Protein AF-V5BV77-F1 (afdb_monomer_lite)

pLDDT: mean 75.5, std 10.25, range [44.06, 88.06]

Foldseek 3Di:
DPDDDPPLVVLLVLLVVLLVVLVVLLVVLVVVLVVLVVDPPPDPLSVVLSVLSVVLSVLSVVLNVLSVVLVVVSVDPCSVVSVVVSVVSNVVSVVSNVVSVVSVVVVVD

Radius of gyration: 17.45 Å; chains: 1; bounding box: 48×26×43 Å

Structure (mmCIF, N/CA/C/O backbone):
data_AF-V5BV77-F1
#
_entry.id   AF-V5BV77-F1
#
loop_
_atom_site.group_PDB
_atom_site.id
_atom_site.type_symbol
_atom_site.label_atom_id
_atom_site.label_alt_id
_atom_site.label_comp_id
_atom_site.label_asym_id
_atom_site.label_entity_id
_atom_site.label_seq_id
_atom_site.pdbx_PDB_ins_code
_atom_site.Cartn_x
_atom_site.Cartn_y
_atom_site.Cartn_z
_atom_site.occupancy
_atom_site.B_iso_or_equiv
_atom_site.auth_seq_id
_atom_site.auth_comp_id
_atom_site.auth_asym_id
_atom_site.auth_atom_id
_atom_site.pdbx_PDB_model_num
ATOM 1 N N . MET A 1 1 ? -29.877 -18.331 15.220 1.00 44.06 1 MET A N 1
ATOM 2 C CA . MET A 1 1 ? -29.572 -17.514 16.418 1.00 44.06 1 MET A CA 1
ATOM 3 C C . MET A 1 1 ? -28.058 -17.415 16.634 1.00 44.06 1 MET A C 1
ATOM 5 O O . MET A 1 1 ? -27.570 -17.854 17.664 1.00 44.06 1 MET A O 1
ATOM 9 N N . LEU A 1 2 ? -27.303 -16.817 15.705 1.00 44.62 2 LEU A N 1
ATOM 10 C CA . LEU A 1 2 ? -25.956 -16.331 16.025 1.00 44.62 2 LEU A CA 1
ATOM 11 C C . LEU A 1 2 ? -26.050 -14.815 16.113 1.00 44.62 2 LEU A C 1
ATOM 13 O O . LEU A 1 2 ? -26.138 -14.085 15.133 1.00 44.62 2 LEU A O 1
ATOM 17 N N . LYS A 1 3 ? -26.266 -14.453 17.368 1.00 46.09 3 LYS A N 1
ATOM 18 C CA . LYS A 1 3 ? -26.472 -13.156 17.971 1.00 46.09 3 LYS A CA 1
ATOM 19 C C . LYS A 1 3 ? -25.267 -12.269 17.671 1.00 46.09 3 LYS A C 1
ATOM 21 O O . LYS A 1 3 ? -24.177 -12.559 18.133 1.00 46.09 3 LYS A O 1
ATOM 26 N N . ASP A 1 4 ? -25.501 -11.243 16.864 1.00 56.34 4 ASP A N 1
ATOM 27 C CA . ASP A 1 4 ? -25.194 -9.844 17.174 1.00 56.34 4 ASP A CA 1
ATOM 28 C C . ASP A 1 4 ? -24.093 -9.608 18.230 1.00 56.34 4 ASP A C 1
ATOM 30 O O . ASP A 1 4 ? -24.341 -9.154 19.347 1.00 56.34 4 ASP A O 1
ATOM 34 N N . THR A 1 5 ? -22.860 -9.939 17.862 1.00 51.31 5 THR A N 1
ATOM 35 C CA . THR A 1 5 ? -21.642 -9.355 18.426 1.00 51.31 5 THR A CA 1
ATOM 36 C C . THR A 1 5 ? -20.774 -8.966 17.245 1.00 51.31 5 THR A C 1
ATOM 38 O O . THR A 1 5 ? -19.905 -9.709 16.807 1.00 51.31 5 THR A O 1
ATOM 41 N N . THR A 1 6 ? -21.097 -7.801 16.682 1.00 59.72 6 THR A N 1
ATOM 42 C CA . THR A 1 6 ? -20.209 -7.019 15.819 1.00 59.72 6 THR A CA 1
ATOM 43 C C . THR A 1 6 ? -18.966 -6.698 16.647 1.00 59.72 6 THR A C 1
ATOM 45 O O . THR A 1 6 ? -18.934 -5.700 17.367 1.00 59.72 6 THR A O 1
ATOM 48 N N . ASP A 1 7 ? -17.996 -7.611 16.657 1.00 66.56 7 ASP A N 1
ATOM 49 C CA . ASP A 1 7 ? -16.836 -7.507 17.527 1.00 66.56 7 ASP A CA 1
ATOM 50 C C . ASP A 1 7 ? -15.888 -6.461 16.944 1.00 66.56 7 ASP A C 1
ATOM 52 O O . ASP A 1 7 ? -15.253 -6.623 15.898 1.00 66.56 7 ASP A O 1
ATOM 56 N N . ILE A 1 8 ? -15.846 -5.326 17.627 1.00 66.75 8 ILE A N 1
ATOM 57 C CA . ILE A 1 8 ? -14.986 -4.182 17.341 1.00 66.75 8 ILE A CA 1
ATOM 58 C C . ILE A 1 8 ? -13.518 -4.643 17.179 1.00 66.75 8 ILE A C 1
ATOM 60 O O . ILE A 1 8 ? -12.753 -4.023 16.435 1.00 66.75 8 ILE A O 1
ATOM 64 N N . THR A 1 9 ? -13.150 -5.762 17.814 1.00 73.50 9 THR A N 1
ATOM 65 C CA . THR A 1 9 ? -11.846 -6.424 17.712 1.00 73.50 9 THR A CA 1
ATOM 66 C C . THR A 1 9 ? -11.570 -6.975 16.311 1.00 73.50 9 THR A C 1
ATOM 68 O O . THR A 1 9 ? -10.539 -6.625 15.742 1.00 73.50 9 THR A O 1
ATOM 71 N N . GLU A 1 10 ? -12.489 -7.735 15.700 1.00 77.00 10 GLU A N 1
ATOM 72 C CA . GLU A 1 10 ? -12.295 -8.285 14.342 1.00 77.00 10 GLU A CA 1
ATOM 73 C C . GLU A 1 10 ? -12.136 -7.168 13.306 1.00 77.00 10 GLU A C 1
ATOM 75 O O . GLU A 1 10 ? -11.255 -7.200 12.446 1.00 77.00 10 GLU A O 1
ATOM 80 N N . THR A 1 11 ? -12.952 -6.115 13.418 1.00 73.88 11 THR A N 1
ATOM 81 C CA . THR A 1 11 ? -12.854 -4.974 12.497 1.00 73.88 11 THR A CA 1
ATOM 82 C C . THR A 1 11 ? -11.513 -4.257 12.644 1.00 73.88 11 THR A C 1
ATOM 84 O O . THR A 1 11 ? -10.921 -3.823 11.655 1.00 73.88 11 THR A O 1
ATOM 87 N N . ARG A 1 12 ? -10.999 -4.149 13.875 1.00 74.31 12 ARG A N 1
ATOM 88 C CA . ARG A 1 12 ? -9.687 -3.560 14.146 1.00 74.31 12 ARG A CA 1
ATOM 89 C C . ARG A 1 12 ? -8.556 -4.397 13.554 1.00 74.31 12 ARG A C 1
ATOM 91 O O . ARG A 1 12 ? -7.635 -3.819 12.985 1.00 74.31 12 ARG A O 1
ATOM 98 N N . GLU A 1 13 ? -8.621 -5.721 13.667 1.00 80.94 13 GLU A N 1
ATOM 99 C CA . GLU A 1 13 ? -7.629 -6.626 13.077 1.00 80.94 13 GLU A CA 1
ATOM 100 C C . GLU A 1 13 ? -7.595 -6.518 11.551 1.00 80.94 13 GLU A C 1
ATOM 102 O O . GLU A 1 13 ? -6.517 -6.351 10.981 1.00 80.94 13 GLU A O 1
ATOM 107 N N . ILE A 1 14 ? -8.761 -6.497 10.894 1.00 79.31 14 ILE A N 1
ATOM 108 C CA . ILE A 1 14 ? -8.861 -6.292 9.440 1.00 79.31 14 ILE A CA 1
ATOM 109 C C . ILE A 1 14 ? -8.242 -4.947 9.040 1.00 79.31 14 ILE A C 1
ATOM 111 O O . ILE A 1 14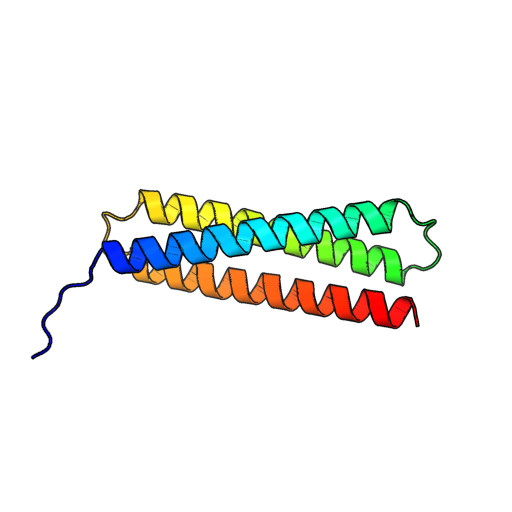 ? -7.441 -4.885 8.108 1.00 79.31 14 ILE A O 1
ATOM 115 N N . LEU A 1 15 ? -8.559 -3.866 9.761 1.00 78.19 15 LEU A N 1
ATOM 116 C CA . LEU A 1 15 ? -7.980 -2.546 9.496 1.00 78.19 15 LEU A CA 1
ATOM 117 C C . LEU A 1 15 ? -6.458 -2.549 9.660 1.00 78.19 15 LEU A C 1
ATOM 119 O O . LEU A 1 15 ? -5.759 -2.007 8.810 1.00 78.19 15 LEU A O 1
ATOM 123 N N . LEU A 1 16 ? -5.929 -3.161 10.721 1.00 80.38 16 LEU A N 1
ATOM 124 C CA . LEU A 1 16 ? -4.484 -3.258 10.939 1.00 80.38 16 LEU A CA 1
ATOM 125 C C . LEU A 1 16 ? -3.793 -4.082 9.846 1.00 80.38 16 LEU A C 1
ATOM 127 O O . LEU A 1 16 ? -2.722 -3.688 9.385 1.00 80.38 16 LEU A O 1
ATOM 131 N N . ALA A 1 17 ? -4.412 -5.174 9.394 1.00 84.06 17 ALA A N 1
ATOM 132 C CA . ALA A 1 17 ? -3.902 -5.981 8.292 1.00 84.06 17 ALA A CA 1
ATOM 133 C C . ALA A 1 17 ? -3.869 -5.184 6.975 1.00 84.06 17 ALA A C 1
ATOM 135 O O . ALA A 1 17 ? -2.834 -5.151 6.308 1.00 84.06 17 ALA A O 1
ATOM 136 N N . 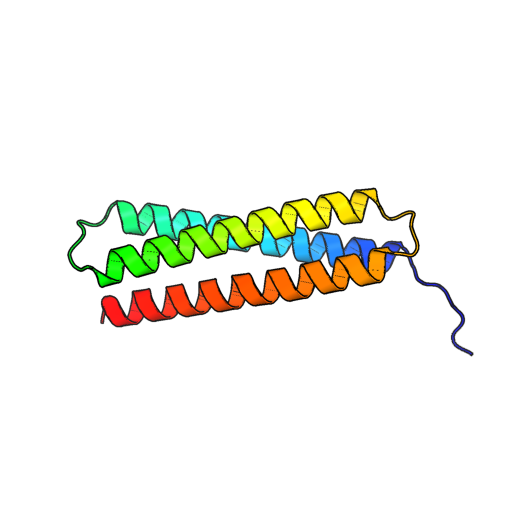ILE A 1 18 ? -4.956 -4.475 6.637 1.00 82.69 18 ILE A N 1
ATOM 137 C CA . ILE A 1 18 ? -5.015 -3.603 5.452 1.00 82.69 18 ILE A CA 1
ATOM 138 C C . ILE A 1 18 ? -3.978 -2.480 5.560 1.00 82.69 18 ILE A C 1
ATOM 140 O O . ILE A 1 18 ? -3.280 -2.212 4.584 1.00 82.69 18 ILE A O 1
ATOM 144 N N . LEU A 1 19 ? -3.833 -1.849 6.731 1.00 80.94 19 LEU A N 1
ATOM 145 C CA . LEU A 1 19 ? -2.852 -0.783 6.965 1.00 80.94 19 LEU A CA 1
ATOM 146 C C . LEU A 1 19 ? -1.422 -1.280 6.755 1.00 80.94 19 LEU A C 1
ATOM 148 O O . LEU A 1 19 ? -0.649 -0.647 6.040 1.00 80.94 19 LEU A O 1
ATOM 152 N N . SER A 1 20 ? -1.084 -2.418 7.365 1.00 84.44 20 SER A N 1
ATOM 153 C CA . SER A 1 20 ? 0.242 -3.022 7.257 1.00 84.44 20 SER A CA 1
ATOM 154 C C . SER A 1 20 ? 0.558 -3.372 5.805 1.00 84.44 20 SER A C 1
ATOM 156 O O . SER A 1 20 ? 1.616 -3.000 5.303 1.00 84.44 20 SER A O 1
ATOM 158 N N . ASN A 1 21 ? -0.371 -4.034 5.109 1.00 82.06 21 ASN A N 1
ATOM 159 C CA . ASN A 1 21 ? -0.167 -4.446 3.723 1.00 82.06 21 ASN A CA 1
ATOM 160 C C . ASN A 1 21 ? -0.074 -3.236 2.774 1.00 82.06 21 ASN A C 1
ATOM 162 O O . ASN A 1 21 ? 0.804 -3.183 1.916 1.00 82.06 21 ASN A O 1
ATOM 166 N N . SER A 1 22 ? -0.926 -2.223 2.971 1.00 79.44 22 SER A N 1
ATOM 167 C CA . SER A 1 22 ? -0.896 -0.970 2.199 1.00 79.44 22 SER A CA 1
ATOM 168 C C . SER A 1 22 ? 0.415 -0.215 2.388 1.00 79.44 22 SER A C 1
ATOM 170 O O . SER A 1 22 ? 0.970 0.285 1.416 1.00 79.44 22 SER A O 1
ATOM 172 N N . GLY A 1 23 ? 0.939 -0.157 3.618 1.00 78.62 23 GLY A N 1
ATOM 173 C CA . GLY A 1 23 ? 2.222 0.482 3.912 1.00 78.62 23 GLY A CA 1
ATOM 174 C C . GLY A 1 23 ? 3.395 -0.199 3.205 1.00 78.62 23 GLY A C 1
ATOM 175 O O . GLY A 1 23 ? 4.226 0.480 2.601 1.00 78.62 23 GLY A O 1
ATOM 176 N N . THR A 1 24 ? 3.435 -1.535 3.214 1.00 85.38 24 THR A N 1
ATOM 177 C CA . THR A 1 24 ? 4.449 -2.306 2.479 1.00 85.38 24 THR A CA 1
ATOM 178 C C . THR A 1 24 ? 4.353 -2.066 0.971 1.00 85.38 24 THR A C 1
ATOM 180 O O . THR A 1 24 ? 5.366 -1.769 0.339 1.00 85.38 24 THR A O 1
ATOM 183 N N . LEU A 1 25 ? 3.149 -2.133 0.394 1.00 82.25 25 LEU A N 1
ATOM 184 C CA . LEU A 1 25 ? 2.933 -1.921 -1.042 1.00 82.25 25 LEU A CA 1
ATOM 185 C C . LEU A 1 25 ? 3.264 -0.486 -1.480 1.00 82.25 25 LEU A C 1
ATOM 187 O O . LEU A 1 25 ? 3.926 -0.302 -2.502 1.00 82.25 25 LEU A O 1
ATOM 191 N N . ALA A 1 26 ? 2.893 0.520 -0.682 1.00 76.06 26 ALA A N 1
ATOM 192 C CA . ALA A 1 26 ? 3.277 1.911 -0.912 1.00 76.06 26 ALA A CA 1
ATOM 193 C C . ALA A 1 26 ? 4.806 2.073 -0.922 1.00 76.06 26 ALA A C 1
ATOM 195 O O . ALA A 1 26 ? 5.357 2.666 -1.849 1.00 76.06 26 ALA A O 1
ATOM 196 N N . GLY A 1 27 ? 5.504 1.495 0.061 1.00 78.62 27 GLY A N 1
ATOM 197 C CA . GLY A 1 27 ? 6.967 1.534 0.133 1.00 78.62 27 GLY A CA 1
ATOM 198 C C . GLY A 1 27 ? 7.644 0.891 -1.080 1.00 78.62 27 GLY A C 1
ATOM 199 O O . GLY A 1 27 ? 8.553 1.483 -1.657 1.00 78.62 27 GLY A O 1
ATOM 200 N N . ILE A 1 28 ? 7.163 -0.281 -1.511 1.00 84.31 28 ILE A N 1
ATOM 201 C CA . ILE A 1 28 ? 7.677 -0.970 -2.705 1.00 84.31 28 ILE A CA 1
ATOM 202 C C . ILE A 1 28 ? 7.455 -0.118 -3.961 1.00 84.31 28 ILE A C 1
ATOM 204 O O . ILE A 1 28 ? 8.378 0.039 -4.755 1.00 84.31 28 ILE A O 1
ATOM 208 N N . SER A 1 29 ? 6.268 0.475 -4.126 1.00 76.44 29 SER A N 1
ATOM 209 C CA . SER A 1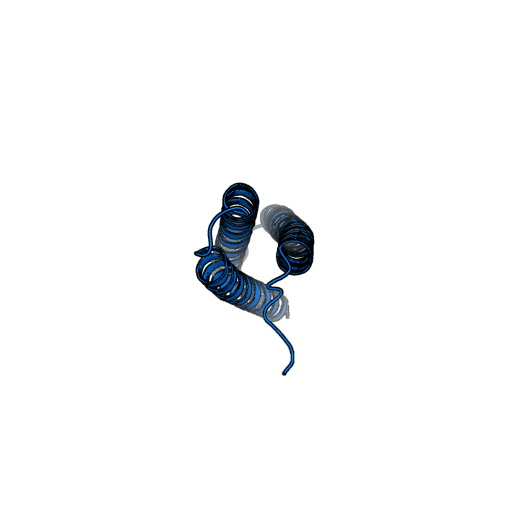 29 ? 5.971 1.328 -5.284 1.00 76.44 29 SER A CA 1
ATOM 210 C C . SER A 1 29 ? 6.871 2.570 -5.351 1.00 76.44 29 SER A C 1
ATOM 212 O O . SER A 1 29 ? 7.425 2.860 -6.407 1.00 76.44 29 SER A O 1
ATOM 214 N N . LEU A 1 30 ? 7.113 3.250 -4.223 1.00 79.06 30 LEU A N 1
ATOM 215 C CA . LEU A 1 30 ? 8.030 4.395 -4.160 1.00 79.06 30 LEU A CA 1
ATOM 216 C C . LEU A 1 30 ? 9.484 3.994 -4.440 1.00 79.06 30 LEU A C 1
ATOM 218 O O . LEU A 1 30 ? 10.207 4.737 -5.101 1.00 79.06 30 LEU A O 1
ATOM 222 N N . ALA A 1 31 ? 9.915 2.821 -3.967 1.00 84.62 31 ALA A N 1
ATOM 223 C CA . ALA A 1 31 ? 11.245 2.299 -4.263 1.00 84.62 31 ALA A CA 1
ATOM 224 C C . ALA A 1 31 ? 11.423 2.012 -5.763 1.00 84.62 31 ALA A C 1
ATOM 226 O O . ALA A 1 31 ? 12.454 2.370 -6.328 1.00 84.62 31 ALA A O 1
ATOM 227 N N . LEU A 1 32 ? 10.414 1.419 -6.415 1.00 77.50 32 LEU A N 1
ATOM 228 C CA . LEU A 1 32 ? 10.425 1.171 -7.860 1.00 77.50 32 LEU A CA 1
ATOM 229 C C . LEU A 1 32 ? 10.514 2.476 -8.660 1.00 77.50 32 LEU A C 1
ATOM 231 O O . LEU A 1 32 ? 11.376 2.572 -9.528 1.00 77.50 32 LEU A O 1
ATOM 235 N N . VAL A 1 33 ? 9.719 3.498 -8.316 1.00 75.56 33 VAL A N 1
ATOM 236 C CA . VAL A 1 33 ? 9.820 4.843 -8.926 1.00 75.56 33 VAL A CA 1
ATOM 237 C C . VAL A 1 33 ? 11.224 5.418 -8.761 1.00 75.56 33 VAL A C 1
ATOM 239 O O . VAL A 1 33 ? 11.805 5.927 -9.713 1.00 75.56 33 VAL A O 1
ATOM 242 N N . GLY A 1 34 ? 11.803 5.312 -7.561 1.00 76.06 34 GLY A N 1
ATOM 243 C CA . GLY A 1 34 ? 13.161 5.791 -7.304 1.00 76.06 34 GLY A CA 1
ATOM 244 C C . GLY A 1 34 ? 14.213 5.097 -8.173 1.00 76.06 34 GLY A C 1
ATOM 245 O O . GLY A 1 34 ? 15.149 5.745 -8.630 1.00 76.06 34 GLY A O 1
ATOM 246 N N . ILE A 1 35 ? 14.051 3.797 -8.435 1.00 78.50 35 ILE A N 1
ATOM 247 C CA . ILE A 1 35 ? 14.939 3.033 -9.323 1.00 78.50 35 ILE A CA 1
ATOM 248 C C . ILE A 1 35 ? 14.749 3.457 -10.785 1.00 78.50 35 ILE A C 1
ATOM 250 O O . ILE A 1 35 ? 15.739 3.642 -11.495 1.00 78.50 35 ILE A O 1
ATOM 254 N N . MET A 1 36 ? 13.503 3.622 -11.232 1.00 69.75 36 MET A N 1
ATOM 255 C CA . MET A 1 36 ? 13.179 4.026 -12.603 1.00 69.75 36 MET A CA 1
ATOM 256 C C . MET A 1 36 ? 13.705 5.430 -12.922 1.00 69.75 36 MET A C 1
ATOM 258 O O . MET A 1 36 ? 14.320 5.620 -13.968 1.00 69.75 36 MET A O 1
ATOM 262 N N . ASN A 1 37 ? 13.601 6.369 -11.977 1.00 69.19 37 ASN A N 1
ATOM 263 C CA . ASN A 1 37 ? 14.058 7.750 -12.146 1.00 69.19 37 ASN A CA 1
ATOM 264 C C . ASN A 1 37 ? 15.584 7.892 -12.339 1.00 69.19 37 ASN A C 1
AT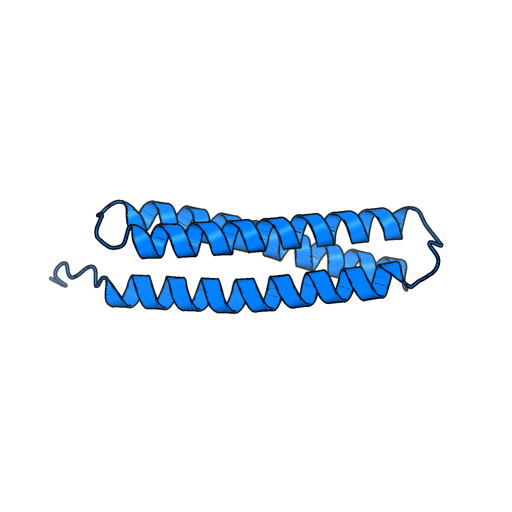OM 266 O O . ASN A 1 37 ? 16.054 8.877 -12.902 1.00 69.19 37 ASN A O 1
ATOM 270 N N . ILE A 1 38 ? 16.377 6.911 -11.891 1.00 70.25 38 ILE A N 1
ATOM 271 C CA . ILE A 1 38 ? 17.842 6.900 -12.066 1.00 70.25 38 ILE A CA 1
ATOM 272 C C . ILE A 1 38 ? 18.232 6.475 -13.495 1.00 70.25 38 ILE A C 1
ATOM 274 O O . ILE A 1 38 ? 19.360 6.710 -13.939 1.00 70.25 38 ILE A O 1
ATOM 278 N N . LYS A 1 39 ? 17.320 5.843 -14.238 1.00 64.69 39 LYS A N 1
ATOM 279 C CA . LYS A 1 39 ? 17.569 5.363 -15.597 1.00 64.69 39 LYS A CA 1
ATOM 280 C C . LYS A 1 39 ? 17.335 6.516 -16.591 1.00 64.69 39 LYS A C 1
ATOM 282 O O . LYS A 1 39 ? 16.328 7.207 -16.474 1.00 64.69 39 LYS A O 1
ATOM 287 N N . PRO A 1 40 ? 18.234 6.759 -17.565 1.00 56.06 40 PRO A N 1
ATOM 288 C CA . PRO A 1 40 ? 18.024 7.816 -18.551 1.00 56.06 40 PRO A CA 1
ATOM 289 C C . PRO A 1 40 ? 16.735 7.547 -19.340 1.00 56.06 40 PRO A C 1
ATOM 291 O O . PRO A 1 40 ? 16.575 6.461 -19.901 1.00 56.06 40 PRO A O 1
ATOM 294 N N . GLU A 1 41 ? 15.821 8.524 -19.335 1.00 58.56 41 GLU A N 1
ATOM 295 C CA . GLU A 1 41 ? 14.521 8.479 -20.015 1.00 58.56 41 GLU A CA 1
ATOM 296 C C . GLU A 1 41 ? 14.715 8.167 -21.504 1.00 58.56 41 GLU A C 1
ATOM 298 O O . GLU A 1 41 ? 15.095 9.037 -22.288 1.00 58.56 41 GLU A O 1
ATOM 303 N N . ASN A 1 42 ? 14.467 6.922 -21.915 1.00 52.22 42 ASN A N 1
ATOM 304 C CA . ASN A 1 42 ? 14.657 6.526 -23.311 1.00 52.22 42 ASN A CA 1
ATOM 305 C C . ASN A 1 42 ? 13.344 6.510 -24.110 1.00 52.22 42 ASN A C 1
ATOM 307 O O . ASN A 1 42 ? 13.380 6.395 -25.336 1.00 52.22 42 ASN A O 1
ATOM 311 N N . THR A 1 43 ? 12.184 6.680 -23.460 1.00 60.78 43 THR A N 1
ATOM 312 C CA . THR A 1 43 ? 10.885 6.588 -24.140 1.00 60.78 43 THR A CA 1
ATOM 313 C C . THR A 1 43 ? 9.754 7.253 -23.354 1.00 60.78 43 THR A C 1
ATOM 315 O O . THR A 1 43 ? 9.659 7.096 -22.145 1.00 60.78 43 THR A O 1
ATOM 318 N N . ARG A 1 44 ? 8.801 7.900 -24.047 1.00 60.88 44 ARG A N 1
ATOM 319 C CA . ARG A 1 44 ? 7.562 8.457 -23.446 1.00 60.88 44 ARG A CA 1
ATOM 320 C C . ARG A 1 44 ? 6.755 7.446 -22.612 1.00 60.88 44 ARG A C 1
ATOM 322 O O . ARG A 1 44 ? 5.980 7.855 -21.757 1.00 60.88 44 ARG A O 1
ATOM 329 N N . LEU A 1 45 ? 6.897 6.148 -22.893 1.00 63.44 45 LEU A N 1
ATOM 330 C CA . LEU A 1 45 ? 6.225 5.069 -22.160 1.00 63.44 45 LEU A CA 1
ATOM 331 C C . LEU A 1 45 ? 6.800 4.858 -20.748 1.00 63.44 45 LEU A C 1
ATOM 333 O O . LEU A 1 45 ? 6.048 4.468 -19.854 1.00 63.44 45 LEU A O 1
ATOM 337 N N . ASP A 1 46 ? 8.080 5.175 -20.523 1.00 67.31 46 ASP A N 1
ATOM 338 C CA . ASP A 1 46 ? 8.692 5.107 -19.189 1.00 67.31 46 ASP A CA 1
ATOM 339 C C . ASP A 1 46 ? 8.105 6.190 -18.273 1.00 67.31 46 ASP A C 1
ATOM 341 O O . ASP A 1 46 ? 7.659 5.881 -17.171 1.00 67.31 46 ASP A O 1
ATOM 345 N N . THR A 1 47 ? 7.971 7.430 -18.761 1.00 73.25 47 THR A N 1
ATOM 346 C CA . THR A 1 47 ? 7.370 8.536 -17.991 1.00 73.25 47 THR A CA 1
ATOM 347 C C . THR A 1 47 ? 5.918 8.240 -17.595 1.00 73.25 47 THR A C 1
ATOM 349 O O . THR A 1 47 ? 5.522 8.475 -16.458 1.00 73.25 47 THR A O 1
ATOM 352 N N . PHE A 1 48 ? 5.128 7.647 -18.501 1.00 77.50 48 PHE A N 1
ATOM 353 C CA . PHE A 1 48 ? 3.751 7.227 -18.196 1.00 77.50 48 PHE A CA 1
ATOM 354 C C . PHE A 1 48 ? 3.685 6.161 -17.098 1.00 77.50 48 PHE A C 1
ATOM 356 O O . PHE A 1 48 ? 2.734 6.130 -16.317 1.00 77.50 48 PHE A O 1
ATOM 363 N N . THR A 1 49 ? 4.672 5.269 -17.063 1.00 77.94 49 THR A N 1
ATOM 364 C CA . THR A 1 49 ? 4.749 4.193 -16.077 1.00 77.94 49 THR A CA 1
ATOM 365 C C . THR A 1 49 ? 5.118 4.750 -14.700 1.00 77.94 49 THR A C 1
ATOM 367 O O . THR A 1 49 ? 4.473 4.395 -13.712 1.00 77.94 49 THR A O 1
ATOM 370 N N . ASP A 1 50 ? 6.073 5.680 -14.642 1.00 78.31 50 ASP A N 1
ATOM 371 C CA . ASP A 1 50 ? 6.451 6.391 -13.414 1.00 78.31 50 ASP A CA 1
ATOM 372 C C . ASP A 1 50 ? 5.282 7.188 -12.818 1.00 78.31 50 ASP A C 1
ATOM 374 O O . ASP A 1 50 ? 4.993 7.062 -11.623 1.00 78.31 50 ASP A O 1
ATOM 378 N N . ASP A 1 51 ? 4.542 7.932 -13.645 1.00 82.75 51 ASP A N 1
ATOM 379 C CA . ASP A 1 51 ? 3.350 8.669 -13.207 1.00 82.75 51 ASP A CA 1
ATOM 380 C C . ASP A 1 51 ? 2.285 7.729 -12.613 1.00 82.75 51 ASP A C 1
ATOM 382 O O . ASP A 1 51 ? 1.654 8.040 -11.595 1.00 82.75 51 ASP A O 1
ATOM 386 N N . LEU A 1 52 ? 2.106 6.543 -13.210 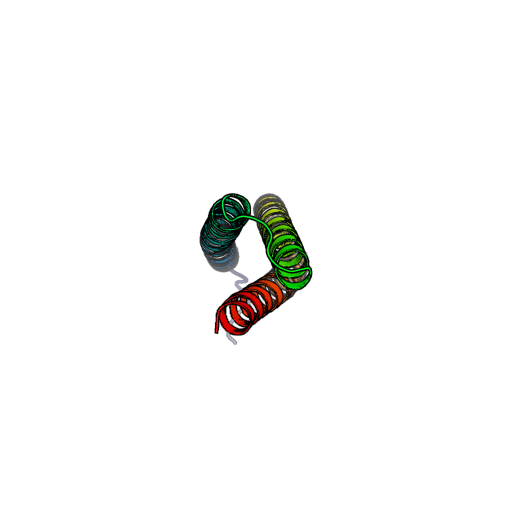1.00 82.31 52 LEU A N 1
ATOM 387 C CA . LEU A 1 52 ? 1.153 5.534 -12.747 1.00 82.31 52 LEU A CA 1
ATOM 388 C C . LEU A 1 52 ? 1.562 4.943 -11.388 1.00 82.31 52 LEU A C 1
ATOM 390 O O . LEU A 1 52 ? 0.709 4.751 -10.514 1.00 82.31 52 LEU A O 1
ATOM 394 N N . TYR A 1 53 ? 2.859 4.708 -11.175 1.00 83.12 53 TYR A N 1
ATOM 395 C CA . TYR A 1 53 ? 3.372 4.272 -9.879 1.00 83.12 53 TYR A CA 1
ATOM 396 C C . TYR A 1 53 ? 3.184 5.339 -8.800 1.00 83.12 53 TYR A C 1
ATOM 398 O O . TYR A 1 53 ? 2.674 5.014 -7.725 1.00 83.12 53 TYR A O 1
ATOM 406 N N . ILE A 1 54 ? 3.527 6.601 -9.076 1.00 83.50 54 ILE A N 1
ATOM 407 C CA . ILE A 1 54 ? 3.338 7.712 -8.128 1.00 83.50 54 ILE A CA 1
ATOM 408 C C . ILE A 1 54 ? 1.857 7.844 -7.759 1.00 83.50 54 ILE A C 1
ATOM 410 O O . ILE A 1 54 ? 1.515 7.972 -6.580 1.00 83.50 54 ILE A O 1
ATOM 414 N N . PHE A 1 55 ? 0.963 7.745 -8.744 1.00 86.25 55 PHE A N 1
ATOM 415 C CA . PHE A 1 55 ? -0.476 7.798 -8.508 1.00 86.25 55 PHE A CA 1
ATOM 416 C C . PHE A 1 55 ? -0.964 6.631 -7.635 1.00 86.25 55 PHE A C 1
ATOM 418 O O . PHE A 1 55 ? -1.744 6.836 -6.701 1.00 86.25 55 PHE A O 1
ATOM 425 N N . SER A 1 56 ? -0.468 5.413 -7.878 1.00 85.25 56 SER A N 1
ATOM 426 C CA . SER A 1 56 ? -0.793 4.249 -7.046 1.00 85.25 56 SER A CA 1
ATOM 427 C C . SER A 1 56 ? -0.281 4.401 -5.605 1.00 85.25 56 SER A C 1
ATOM 429 O O . SER A 1 56 ? -1.027 4.132 -4.661 1.00 85.25 56 SER A O 1
ATOM 431 N N . ALA A 1 57 ? 0.937 4.927 -5.420 1.00 82.62 57 ALA A N 1
ATOM 432 C CA . ALA A 1 57 ? 1.536 5.191 -4.115 1.00 82.62 57 ALA A CA 1
ATOM 433 C C . ALA A 1 57 ? 0.724 6.223 -3.316 1.00 82.62 57 ALA A C 1
ATOM 435 O O . ALA A 1 57 ? 0.424 6.000 -2.141 1.00 82.62 57 ALA A O 1
ATOM 436 N N . LEU A 1 58 ? 0.303 7.319 -3.960 1.00 85.06 58 LEU A N 1
ATOM 437 C CA . LEU A 1 58 ? -0.594 8.310 -3.356 1.00 85.06 58 LEU A CA 1
ATOM 438 C C . LEU A 1 58 ? -1.920 7.676 -2.926 1.00 85.06 58 LEU A C 1
ATOM 440 O O . LEU A 1 58 ? -2.392 7.935 -1.818 1.00 85.06 58 LEU A O 1
ATOM 444 N N . GLY A 1 59 ? -2.487 6.802 -3.761 1.00 84.12 59 GLY A N 1
ATOM 445 C CA . GLY A 1 59 ? -3.678 6.026 -3.429 1.00 84.12 59 GLY A CA 1
ATOM 446 C C . GLY A 1 59 ? -3.507 5.206 -2.149 1.00 84.12 59 GLY A C 1
ATOM 447 O O . GLY A 1 59 ? -4.318 5.333 -1.232 1.00 84.12 59 GLY A O 1
ATOM 448 N N . PHE A 1 60 ? -2.413 4.450 -2.015 1.00 80.56 60 PHE A N 1
ATOM 449 C CA . PHE A 1 60 ? -2.129 3.686 -0.794 1.00 80.56 60 PHE A CA 1
ATOM 450 C C . PHE A 1 60 ? -1.908 4.569 0.441 1.00 80.56 60 PHE A C 1
ATOM 452 O O . PHE A 1 60 ? -2.352 4.209 1.531 1.00 80.56 60 PHE A O 1
ATOM 459 N N . VAL A 1 61 ? -1.280 5.742 0.303 1.00 82.81 61 VAL A N 1
ATOM 460 C CA . VAL A 1 61 ? -1.148 6.702 1.416 1.00 82.81 61 VAL A CA 1
ATOM 461 C C . VAL A 1 61 ? -2.521 7.209 1.863 1.00 82.81 61 VAL A C 1
ATOM 463 O O . VAL A 1 61 ? -2.785 7.292 3.065 1.00 82.81 61 VAL A O 1
ATOM 466 N N . ILE A 1 62 ? -3.422 7.486 0.917 1.00 85.31 62 ILE A N 1
ATOM 467 C CA . ILE A 1 62 ? -4.809 7.864 1.212 1.00 85.31 62 ILE A CA 1
ATOM 468 C C . ILE A 1 62 ? -5.531 6.713 1.929 1.00 85.31 62 ILE A C 1
ATOM 470 O O . ILE A 1 62 ? -6.168 6.962 2.953 1.00 85.31 62 ILE A O 1
ATOM 474 N N . VAL A 1 63 ? -5.379 5.460 1.471 1.00 82.94 63 VAL A N 1
ATOM 475 C CA . VAL A 1 63 ? -5.898 4.266 2.172 1.00 82.94 63 VAL A CA 1
ATOM 476 C C . VAL A 1 63 ? -5.389 4.231 3.612 1.00 82.94 63 VAL A C 1
ATOM 478 O O . VAL A 1 63 ? -6.195 4.130 4.535 1.00 82.94 63 VAL A O 1
ATOM 481 N N . CYS A 1 64 ? -4.079 4.377 3.830 1.00 80.81 64 CYS A N 1
ATOM 482 C CA . CYS A 1 64 ? -3.481 4.392 5.166 1.00 80.81 64 CYS A CA 1
ATOM 483 C C . CYS A 1 64 ? -4.090 5.483 6.058 1.00 80.81 64 CYS A C 1
ATOM 485 O O . CYS A 1 64 ? -4.407 5.229 7.223 1.00 80.81 64 CYS A O 1
ATOM 487 N N . TYR A 1 65 ? -4.311 6.681 5.510 1.00 82.44 65 TYR A N 1
ATOM 488 C CA . TYR A 1 65 ? -4.930 7.787 6.239 1.00 82.44 65 TYR A CA 1
ATOM 489 C C . TYR A 1 65 ? -6.392 7.489 6.598 1.00 82.44 65 TYR A C 1
ATOM 491 O O . TYR A 1 65 ? -6.810 7.718 7.735 1.00 82.44 65 TYR A O 1
ATOM 499 N N . LEU A 1 66 ? -7.166 6.919 5.666 1.00 80.50 66 LEU A N 1
ATOM 500 C CA . LEU A 1 66 ? -8.548 6.503 5.912 1.00 80.50 66 LEU A CA 1
ATOM 501 C C . LEU A 1 66 ? -8.629 5.371 6.939 1.00 80.50 66 LEU A C 1
ATOM 503 O O . LEU A 1 66 ? -9.522 5.396 7.781 1.00 80.50 66 LEU A O 1
ATOM 507 N N . VAL A 1 67 ? -7.709 4.405 6.911 1.00 79.50 67 VAL A N 1
ATOM 508 C CA . VAL A 1 67 ? -7.645 3.322 7.902 1.00 79.50 67 VAL A CA 1
ATOM 509 C C . VAL A 1 67 ? -7.328 3.873 9.287 1.00 79.50 67 VAL A C 1
ATOM 511 O O . VAL A 1 67 ? -7.982 3.495 10.259 1.00 79.50 67 VAL A O 1
ATOM 514 N N . PHE A 1 68 ? -6.383 4.810 9.390 1.00 79.50 68 PHE A N 1
ATOM 515 C CA . PHE A 1 68 ? -6.079 5.483 10.651 1.00 79.50 68 PHE A CA 1
ATOM 516 C C . PHE A 1 68 ? -7.286 6.276 11.173 1.00 79.50 68 PHE A C 1
ATOM 518 O O . PHE A 1 68 ? -7.625 6.215 12.357 1.00 79.50 68 PHE A O 1
ATOM 525 N N . PHE A 1 69 ? -7.989 6.972 10.277 1.00 78.94 69 PHE A N 1
ATOM 526 C CA . PHE A 1 69 ? -9.207 7.703 10.612 1.00 78.94 69 PHE A CA 1
ATOM 527 C C . PHE A 1 69 ? -10.348 6.768 11.038 1.00 78.94 69 PHE A C 1
ATOM 529 O O . PHE A 1 69 ? -11.037 7.040 12.021 1.00 78.94 69 PHE A O 1
ATOM 536 N N . ALA A 1 70 ? -10.520 5.634 10.358 1.00 73.44 70 ALA A N 1
ATOM 537 C CA . ALA A 1 70 ? -11.500 4.615 10.708 1.00 73.44 70 ALA A CA 1
ATOM 538 C C . ALA A 1 70 ? -11.173 3.977 12.066 1.00 73.44 70 ALA A C 1
ATOM 540 O O . ALA A 1 70 ? -12.054 3.898 12.914 1.00 73.44 70 ALA A O 1
ATOM 541 N N . MET A 1 71 ? -9.904 3.659 12.342 1.00 69.56 71 MET A N 1
ATOM 542 C CA . MET A 1 71 ? -9.440 3.235 13.670 1.00 69.56 71 MET A CA 1
ATOM 543 C C . MET A 1 71 ? -9.749 4.263 14.764 1.00 69.56 71 MET A C 1
ATOM 545 O O . MET A 1 71 ? -10.022 3.886 15.901 1.00 69.56 71 MET A O 1
ATOM 549 N N . ARG A 1 72 ? -9.755 5.561 14.445 1.00 74.44 72 ARG A N 1
ATOM 550 C CA . ARG A 1 72 ? -10.148 6.607 15.401 1.00 74.44 72 ARG A CA 1
ATOM 551 C C . ARG A 1 72 ? -11.666 6.727 15.585 1.00 74.44 72 ARG A C 1
ATOM 553 O O . ARG A 1 72 ? -12.112 7.152 16.647 1.00 74.44 72 ARG A O 1
ATOM 560 N N . LEU A 1 73 ? -12.458 6.317 14.594 1.00 68.56 73 LEU A N 1
ATOM 561 C CA . LEU A 1 73 ? -13.927 6.290 14.619 1.00 68.56 73 LEU A CA 1
ATOM 562 C C . LEU A 1 73 ? -14.512 4.920 15.016 1.00 68.56 73 LEU A C 1
ATOM 564 O O . LEU A 1 73 ? -15.712 4.697 14.844 1.00 68.56 73 LEU A O 1
ATOM 568 N N . LEU A 1 74 ? -13.692 4.029 15.591 1.00 61.84 74 LEU A N 1
ATOM 569 C CA . LEU A 1 74 ? -14.049 2.656 15.981 1.00 61.84 74 LEU A CA 1
ATOM 570 C C . LEU A 1 74 ? -15.229 2.544 16.951 1.00 61.84 74 LEU A C 1
ATOM 572 O O . LEU A 1 74 ? -15.867 1.503 17.042 1.00 61.84 74 LEU A O 1
ATOM 576 N N . HIS A 1 75 ? -15.569 3.645 17.617 1.00 57.94 75 HIS A N 1
ATOM 577 C CA . HIS A 1 75 ? -16.701 3.736 18.531 1.00 57.94 75 HIS A CA 1
ATOM 578 C C . HIS A 1 75 ? -18.054 4.001 17.836 1.00 57.94 75 HIS A C 1
ATOM 580 O O . HIS A 1 75 ? -19.088 4.049 18.495 1.00 57.94 75 HIS A O 1
ATOM 586 N N . SER A 1 76 ? -18.082 4.214 16.514 1.00 59.69 76 SER A N 1
ATOM 587 C CA . SER A 1 76 ? -19.303 4.560 15.779 1.00 59.69 76 SER A CA 1
ATOM 588 C C . SER A 1 76 ? -19.760 3.431 14.855 1.00 59.69 76 SER A C 1
ATOM 590 O O . SER A 1 76 ? -19.001 2.951 14.015 1.00 59.69 76 SER A O 1
ATOM 592 N N . SER A 1 77 ? -21.054 3.093 14.907 1.00 60.75 77 SER A N 1
ATOM 593 C CA . SER A 1 77 ? -21.728 2.088 14.057 1.00 60.75 77 SER A CA 1
ATOM 594 C C . SER A 1 77 ? -21.584 2.316 12.536 1.00 60.75 77 SER A C 1
ATOM 596 O O . SER A 1 77 ? -22.015 1.484 11.739 1.00 60.75 77 SER A O 1
ATOM 598 N N . ARG A 1 78 ? -20.991 3.435 12.097 1.00 66.38 78 ARG A N 1
ATOM 599 C CA . ARG A 1 78 ? -20.747 3.758 10.681 1.00 66.38 78 ARG A CA 1
ATOM 600 C C . ARG A 1 78 ? -19.447 3.179 10.121 1.00 66.38 78 ARG A C 1
ATOM 602 O O . ARG A 1 78 ? -19.210 3.312 8.920 1.00 66.38 78 ARG A O 1
ATOM 609 N N . ILE A 1 79 ? -18.639 2.516 10.947 1.00 72.75 79 ILE A N 1
ATOM 610 C CA . ILE A 1 79 ? -17.346 1.974 10.528 1.00 72.75 79 ILE A CA 1
ATOM 611 C C . ILE A 1 79 ? -17.452 1.008 9.349 1.00 72.75 79 ILE A C 1
ATOM 613 O O . ILE A 1 79 ? -16.621 1.050 8.452 1.00 72.75 79 ILE A O 1
ATOM 617 N N . SER A 1 80 ? -18.513 0.199 9.297 1.00 69.81 80 SER A N 1
ATOM 618 C CA . SER A 1 80 ? -18.671 -0.831 8.266 1.00 69.81 80 SER A CA 1
ATOM 619 C C . SER A 1 80 ? -18.704 -0.243 6.845 1.00 69.81 80 SER A C 1
ATOM 621 O O . SER A 1 80 ? -18.180 -0.842 5.907 1.00 69.81 80 SER A O 1
ATOM 623 N N . ARG A 1 81 ? -19.239 0.979 6.668 1.00 74.62 81 ARG A N 1
ATOM 624 C CA . ARG A 1 81 ? -19.182 1.674 5.367 1.00 74.62 81 ARG A CA 1
ATOM 625 C C . ARG A 1 81 ? -17.791 2.220 5.062 1.00 74.62 81 ARG A C 1
ATOM 627 O O . ARG A 1 81 ? -17.370 2.149 3.915 1.00 74.62 81 ARG A O 1
ATOM 634 N N . LEU A 1 82 ? -17.092 2.746 6.068 1.00 75.38 82 LEU A N 1
ATOM 635 C CA . LEU A 1 82 ? -15.715 3.228 5.921 1.00 75.38 82 LEU A CA 1
ATOM 636 C C . LEU A 1 82 ? -14.781 2.093 5.499 1.00 75.38 82 LEU A C 1
ATOM 638 O O . LEU A 1 82 ? -14.011 2.280 4.565 1.00 75.38 82 LEU A O 1
ATOM 642 N N . VAL A 1 83 ? -14.913 0.911 6.110 1.00 75.81 83 VAL A N 1
ATOM 643 C CA . VAL A 1 83 ? -14.129 -0.278 5.736 1.00 75.81 83 VAL A CA 1
ATOM 644 C C . VAL A 1 83 ? -14.355 -0.648 4.272 1.00 75.81 83 VAL A C 1
ATOM 646 O O . VAL A 1 83 ? -13.389 -0.845 3.548 1.00 75.81 83 VAL A O 1
ATOM 649 N N . LYS A 1 84 ? -15.607 -0.658 3.793 1.00 79.19 84 LYS A N 1
ATOM 650 C CA . LYS A 1 84 ? -15.895 -0.926 2.372 1.00 79.19 84 LYS A CA 1
ATOM 651 C C . LYS A 1 84 ? -15.265 0.097 1.426 1.00 79.19 84 LYS A C 1
ATOM 653 O O . LYS A 1 84 ? -14.794 -0.278 0.361 1.00 79.19 84 LYS A O 1
ATOM 658 N N . ILE A 1 85 ? -15.265 1.380 1.793 1.00 81.31 85 ILE A N 1
ATOM 659 C CA . ILE A 1 85 ? -14.640 2.435 0.977 1.00 81.31 85 ILE A CA 1
ATOM 660 C C . ILE A 1 85 ? -13.124 2.226 0.921 1.00 81.31 85 ILE A C 1
ATOM 662 O O . ILE A 1 85 ? -12.544 2.299 -0.157 1.00 81.31 85 ILE A O 1
ATOM 666 N N . ILE A 1 86 ? -12.504 1.942 2.069 1.00 81.38 86 ILE A N 1
ATOM 667 C CA . ILE A 1 86 ? -11.074 1.636 2.191 1.00 81.38 86 ILE A CA 1
ATOM 668 C C . ILE A 1 86 ? -10.703 0.446 1.307 1.00 81.38 86 ILE A C 1
ATOM 670 O O . ILE A 1 86 ? -9.733 0.529 0.563 1.00 81.38 86 ILE A O 1
ATOM 674 N N . ASP A 1 87 ? -11.487 -0.627 1.366 1.00 82.81 87 ASP A N 1
ATOM 675 C CA . ASP A 1 87 ? -11.241 -1.864 0.625 1.00 82.81 87 ASP A CA 1
ATOM 676 C C . ASP A 1 87 ? -11.341 -1.653 -0.896 1.00 82.81 87 ASP A C 1
ATOM 678 O O . ASP A 1 87 ? -10.448 -2.033 -1.651 1.00 82.81 87 ASP A O 1
ATOM 682 N N . VAL A 1 88 ? -12.368 -0.928 -1.359 1.00 85.25 88 VAL A N 1
ATOM 683 C CA . VAL A 1 88 ? -12.508 -0.565 -2.781 1.00 85.25 88 VAL A CA 1
ATOM 684 C C . VAL A 1 88 ? -11.361 0.335 -3.248 1.00 85.25 88 VAL A C 1
ATOM 686 O O . VAL A 1 88 ? -10.835 0.133 -4.343 1.00 85.25 88 VAL A O 1
ATOM 689 N N . LEU A 1 89 ? -10.953 1.314 -2.432 1.00 85.19 89 LEU A N 1
ATOM 690 C CA . LEU A 1 89 ? -9.841 2.208 -2.765 1.00 85.19 89 LEU A CA 1
ATOM 691 C C . LEU A 1 89 ? -8.520 1.429 -2.844 1.00 85.19 89 LEU A C 1
ATOM 693 O O . LEU A 1 89 ? -7.761 1.603 -3.794 1.00 85.19 89 LEU A O 1
ATOM 697 N N . PHE A 1 90 ? -8.286 0.531 -1.883 1.00 81.31 90 PHE A N 1
ATOM 698 C CA . PHE A 1 90 ? -7.124 -0.351 -1.838 1.00 81.31 90 PHE A CA 1
ATOM 699 C C . PHE A 1 90 ? -7.048 -1.242 -3.076 1.00 81.31 90 PHE A C 1
ATOM 701 O O . PHE A 1 90 ? -6.012 -1.289 -3.738 1.00 81.31 90 PHE A O 1
ATOM 708 N N . LEU A 1 91 ? -8.155 -1.895 -3.433 1.00 86.25 91 LEU A N 1
ATOM 709 C CA . LEU A 1 91 ? -8.219 -2.755 -4.609 1.00 86.25 91 LEU A CA 1
ATOM 710 C C . LEU A 1 91 ? -7.991 -1.964 -5.906 1.00 86.25 91 LEU A C 1
ATOM 712 O O . LEU A 1 91 ? -7.290 -2.436 -6.803 1.00 86.25 91 LEU A O 1
ATOM 716 N N . GLY A 1 92 ? -8.528 -0.743 -5.991 1.00 88.00 92 GLY A N 1
ATOM 717 C CA . GLY A 1 92 ? -8.290 0.167 -7.111 1.00 88.00 92 GLY A CA 1
ATOM 718 C C . GLY A 1 92 ? -6.811 0.530 -7.263 1.00 88.00 92 GLY A C 1
ATOM 719 O O . GLY A 1 92 ? -6.239 0.342 -8.338 1.00 88.00 92 GLY A O 1
ATOM 720 N N . SER A 1 93 ? -6.165 0.978 -6.181 1.00 86.12 93 SER A N 1
ATOM 721 C CA . SER A 1 93 ? -4.735 1.316 -6.183 1.00 86.12 93 SER A CA 1
ATOM 722 C C . SER A 1 93 ? -3.846 0.108 -6.481 1.00 86.12 93 SER A C 1
ATOM 724 O O . SER A 1 93 ? -2.894 0.230 -7.249 1.00 86.12 93 SER A O 1
ATOM 726 N N . LEU A 1 94 ? -4.179 -1.070 -5.947 1.00 85.81 94 LEU A N 1
ATOM 727 C CA . LEU A 1 94 ? -3.443 -2.310 -6.198 1.00 85.81 94 LEU A CA 1
ATOM 728 C C . LEU A 1 94 ? -3.545 -2.752 -7.656 1.00 85.81 94 LEU A C 1
ATOM 730 O O . LEU A 1 94 ? -2.542 -3.133 -8.253 1.00 85.81 94 LEU A O 1
ATOM 734 N N . THR A 1 95 ? -4.727 -2.641 -8.257 1.00 88.06 95 THR A N 1
ATOM 735 C CA . THR A 1 95 ? -4.911 -2.946 -9.681 1.00 88.06 95 THR A CA 1
ATOM 736 C C . THR A 1 95 ? -4.052 -2.023 -10.544 1.00 88.06 95 THR A C 1
ATOM 738 O O . THR A 1 95 ? -3.359 -2.485 -11.447 1.00 88.06 95 THR A O 1
ATOM 741 N N . MET A 1 96 ? -4.038 -0.726 -10.231 1.00 86.19 96 MET A N 1
ATOM 742 C CA . MET A 1 96 ? -3.245 0.269 -10.954 1.00 86.19 96 MET A CA 1
ATOM 743 C C . MET A 1 96 ? -1.738 0.010 -10.819 1.00 86.19 96 MET A C 1
ATOM 745 O O . MET A 1 96 ? -1.016 0.083 -11.810 1.00 86.19 96 MET A O 1
ATOM 749 N N . LEU A 1 97 ? -1.287 -0.387 -9.624 1.00 85.38 97 LEU A N 1
ATOM 750 C CA . LEU A 1 97 ? 0.095 -0.794 -9.366 1.00 85.38 97 LEU A CA 1
ATOM 751 C C . LEU A 1 97 ? 0.500 -2.023 -10.197 1.00 85.38 97 LEU A C 1
ATOM 753 O O . LEU A 1 97 ? 1.568 -2.038 -10.803 1.00 85.38 97 LEU A O 1
ATOM 757 N N . VAL A 1 98 ? -0.349 -3.053 -10.254 1.00 86.62 98 VAL A N 1
ATOM 758 C CA . VAL A 1 98 ? -0.079 -4.266 -11.046 1.00 86.62 98 VAL A CA 1
ATOM 759 C C . VAL A 1 98 ? -0.018 -3.944 -12.541 1.00 86.62 98 VAL A C 1
ATOM 761 O O . VAL A 1 98 ? 0.865 -4.441 -13.239 1.00 86.62 98 VAL A O 1
ATOM 764 N N . VAL A 1 99 ? -0.914 -3.081 -13.032 1.00 87.19 99 VAL A N 1
ATOM 765 C CA . VAL A 1 99 ? -0.893 -2.608 -14.424 1.00 87.19 99 VAL A CA 1
ATOM 766 C C . VAL A 1 99 ? 0.395 -1.829 -14.721 1.00 87.19 99 VAL A C 1
ATOM 768 O O . VAL A 1 99 ? 1.016 -2.084 -15.752 1.00 87.19 99 VAL A O 1
ATOM 771 N N . ALA A 1 100 ? 0.849 -0.956 -13.813 1.00 83.56 100 ALA A N 1
ATOM 772 C CA . ALA A 1 100 ? 2.125 -0.240 -13.942 1.00 83.56 100 ALA A CA 1
ATOM 773 C C . ALA A 1 100 ? 3.316 -1.205 -14.052 1.00 83.56 100 ALA A C 1
ATOM 77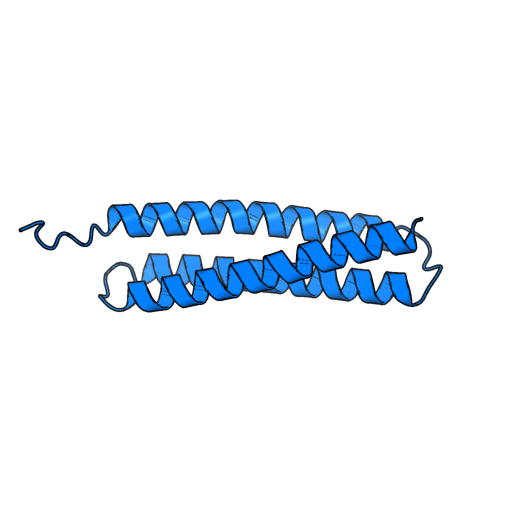5 O O . ALA A 1 100 ? 4.156 -1.067 -14.943 1.00 83.56 100 ALA A O 1
ATOM 776 N N . GLY A 1 101 ? 3.344 -2.239 -13.206 1.00 82.81 101 GLY A N 1
ATOM 777 C CA . GLY A 1 101 ? 4.348 -3.304 -13.261 1.00 82.81 101 GLY A CA 1
ATOM 778 C C . GLY A 1 101 ? 4.371 -4.038 -14.596 1.00 82.81 101 GLY A C 1
ATOM 779 O O . GLY A 1 101 ? 5.437 -4.219 -15.184 1.00 82.81 101 GLY A O 1
ATOM 780 N N . PHE A 1 102 ? 3.199 -4.393 -15.122 1.00 84.50 102 PHE A N 1
ATOM 781 C CA . PHE A 1 102 ? 3.093 -5.017 -16.439 1.00 84.50 102 PHE A CA 1
ATOM 782 C C . PHE A 1 102 ? 3.618 -4.112 -17.558 1.00 84.50 102 PHE A C 1
ATOM 784 O O . PHE A 1 102 ? 4.382 -4.578 -18.401 1.00 84.50 102 PHE A O 1
ATOM 791 N N . LEU A 1 103 ? 3.258 -2.825 -17.550 1.00 82.69 103 LEU A N 1
ATOM 792 C CA . LEU A 1 103 ? 3.746 -1.853 -18.534 1.00 82.69 103 LEU A CA 1
ATOM 793 C C . LEU A 1 103 ? 5.265 -1.670 -18.457 1.00 82.69 103 LEU A C 1
ATOM 795 O O . LEU A 1 103 ? 5.917 -1.587 -19.496 1.00 82.69 103 LEU A O 1
ATOM 799 N N . THR A 1 104 ? 5.833 -1.688 -17.247 1.00 79.50 104 THR A N 1
ATOM 800 C CA . THR A 1 104 ? 7.289 -1.608 -17.048 1.00 79.50 104 THR A CA 1
ATOM 801 C C . THR A 1 104 ? 7.990 -2.787 -17.726 1.00 79.50 104 THR A C 1
ATOM 803 O O . THR A 1 104 ? 8.947 -2.600 -18.472 1.00 79.50 104 THR A O 1
ATOM 806 N N . VAL A 1 105 ? 7.497 -4.012 -17.500 1.00 81.12 105 VAL A N 1
ATOM 807 C CA . VAL A 1 105 ? 8.083 -5.234 -18.075 1.00 81.12 105 VAL A CA 1
ATOM 808 C C . VAL A 1 105 ? 7.952 -5.246 -19.596 1.00 81.12 105 VAL A C 1
ATOM 810 O O . VAL A 1 105 ? 8.930 -5.526 -20.278 1.00 81.12 105 VAL A O 1
ATOM 813 N N . TYR A 1 106 ? 6.779 -4.904 -20.133 1.00 77.88 106 TYR A N 1
ATOM 814 C CA . TYR A 1 106 ? 6.559 -4.852 -21.582 1.00 77.88 106 TYR A CA 1
ATOM 815 C C . TYR A 1 106 ? 7.352 -3.750 -22.285 1.00 77.88 106 TYR A C 1
ATOM 817 O O . TYR A 1 106 ? 7.659 -3.898 -23.458 1.00 77.88 106 TYR A O 1
ATOM 825 N N . THR A 1 107 ? 7.670 -2.651 -21.599 1.00 70.94 107 THR A N 1
ATOM 826 C CA . THR A 1 107 ? 8.536 -1.600 -22.157 1.00 70.94 107 THR A CA 1
ATOM 827 C C . THR A 1 107 ? 10.005 -2.034 -22.159 1.00 70.94 107 THR A C 1
ATOM 829 O O . THR A 1 107 ? 10.784 -1.580 -22.992 1.00 70.94 107 THR A O 1
ATOM 832 N N . PHE A 1 108 ? 10.397 -2.908 -21.226 1.00 64.12 108 PHE A N 1
ATOM 833 C CA . PHE A 1 108 ? 11.768 -3.403 -21.108 1.00 64.12 108 PHE A CA 1
ATOM 834 C C . PHE A 1 108 ? 12.082 -4.588 -22.044 1.00 64.12 108 PHE A C 1
ATOM 836 O O . PHE A 1 108 ? 13.250 -4.774 -22.388 1.00 64.12 108 PHE A O 1
ATOM 843 N N . VAL A 1 109 ? 11.078 -5.394 -22.415 1.00 57.31 109 VAL A N 1
ATOM 844 C CA . VAL A 1 109 ? 11.184 -6.539 -23.350 1.00 57.31 109 VAL A CA 1
ATOM 845 C C . VAL A 1 109 ? 11.110 -6.072 -24.798 1.00 57.31 109 VAL A C 1
ATOM 847 O O . VAL A 1 109 ? 12.004 -6.478 -25.573 1.00 57.31 109 VAL A O 1
#

Secondary structure (DSSP, 8-state):
-------HHHHHHHHHHHHHHHHHHHHHHHHHHHHHHTS----HHHHHHHHHHHHHHHHHHHHHHHHHHHHHTTTSTTHHHHHHHHHHHHHHHHHHHHHHHHHHHHHH-

Sequence (109 aa):
MLKDTTDITETREILLAILSNSGTLAGISLALVGIMNIKPENTRLDTFTDDLYIFSALGFVIVCYLVFFAMRLLHSSRISRLVKIIDVLFLGSLTMLVVAGFLTVYTFV

Organism: NCBI:txid1116472